Protein AF-A0AAN8JKP9-F1 (afdb_monomer)

Solvent-accessible surface area (backbone atoms only — not comparable to full-atom values): 7549 Å² total; per-residue (Å²): 137,87,82,84,73,89,82,70,93,78,83,91,76,92,75,57,74,91,80,38,54,68,63,52,49,51,72,75,50,69,52,85,89,66,69,71,78,78,83,64,90,72,72,79,84,68,82,85,66,57,70,67,60,49,50,51,48,28,51,52,37,60,71,32,73,66,53,42,53,48,52,49,32,69,74,77,50,73,74,98,44,72,84,80,46,58,81,80,58,48,78,47,58,90,45,50,95,35,51,44,77,56,92,68,30,83,41,78,53,75,98,119

Foldseek 3Di:
DDDDDPPDDDDDDDDDPVRCVVVVCCVVDPDPVPPPPDPDVPPCPDDPDDPVVVVVQLVVLCPDPQSVVLVCCLVVHPDPDLVPDDPSNSVCVVQNVQWDADPNHIDRHDPD

Radius of gyration: 22.12 Å; Cα contacts (8 Å, |Δi|>4): 53; chains: 1; bounding box: 39×29×59 Å

Nearest PDB structures (foldseek):
  6ynz-assembly1_S  TM=2.242E-01  e=6.378E+00  Tetrahymena thermophila

Sequence (112 aa):
MILKLQGYNFRIDYCPRKDMLLADALSRLPNLLNNDPIELDVRVNFIQFETDSVKRLQDTTRNDPILNALHDYIHQGWPDTLKQLPSRQRNYWSICDELVVHNGIIMKGNKF

Secondary structure (DSSP, 8-state):
--PPP-S---------GGG-HHHHHHHHS--SS--PPP------------HHHHHHHHHHHHH-HHHHHHHHHHHH---SSGGGS-TTTGGGGGGGGGEEEETTEEEE----

pLDDT: mean 79.55, std 14.62, range [38.66, 94.0]

Organism: Patella caerulea (NCBI:txid87958)

Structure (mmCIF, N/CA/C/O backbone):
data_AF-A0AAN8JKP9-F1
#
_entry.id   AF-A0AAN8JKP9-F1
#
loop_
_atom_site.group_PDB
_atom_site.id
_atom_site.type_symbol
_atom_site.label_atom_id
_atom_site.label_alt_id
_atom_site.label_comp_id
_atom_site.label_asym_id
_atom_site.label_entity_id
_atom_site.label_seq_id
_atom_site.pdbx_PDB_ins_code
_atom_site.Cartn_x
_atom_site.Cartn_y
_atom_site.Cartn_z
_atom_site.occupancy
_atom_site.B_iso_or_equiv
_atom_site.auth_seq_id
_atom_site.auth_comp_id
_atom_site.auth_asym_id
_atom_site.auth_atom_id
_atom_site.pdbx_PDB_model_num
ATOM 1 N N . MET A 1 1 ? 6.275 -7.106 -12.415 1.00 39.59 1 MET A N 1
ATOM 2 C CA . MET A 1 1 ? 6.166 -5.730 -12.945 1.00 39.59 1 MET A CA 1
ATOM 3 C C . MET A 1 1 ? 4.725 -5.527 -13.390 1.00 39.59 1 MET A C 1
ATOM 5 O O . MET A 1 1 ? 4.293 -6.252 -14.273 1.00 39.59 1 MET A O 1
ATOM 9 N N . ILE A 1 2 ? 3.960 -4.653 -12.729 1.00 39.06 2 ILE A N 1
ATOM 10 C CA . ILE A 1 2 ? 2.550 -4.382 -13.067 1.00 39.06 2 ILE A CA 1
ATOM 11 C C . ILE A 1 2 ? 2.526 -3.084 -13.878 1.00 39.06 2 ILE A C 1
ATOM 13 O O . ILE A 1 2 ? 2.787 -2.015 -13.334 1.00 39.06 2 ILE A O 1
ATOM 17 N N . LEU A 1 3 ? 2.279 -3.189 -15.184 1.00 51.94 3 LEU A N 1
ATOM 18 C CA . LEU A 1 3 ? 2.074 -2.036 -16.062 1.00 51.94 3 LEU A CA 1
ATOM 19 C C . LEU A 1 3 ? 0.673 -1.481 -15.796 1.00 51.94 3 LEU A C 1
ATOM 21 O O . LEU A 1 3 ? -0.319 -2.182 -15.993 1.00 51.94 3 LEU A O 1
ATOM 25 N N . LYS A 1 4 ? 0.588 -0.236 -15.316 1.00 54.56 4 LYS A N 1
ATOM 26 C CA . LYS A 1 4 ? -0.694 0.462 -15.196 1.00 54.56 4 LYS A CA 1
ATOM 27 C C . LYS A 1 4 ? -1.140 0.911 -16.580 1.00 54.56 4 LYS A C 1
ATOM 29 O O . LYS A 1 4 ? -0.427 1.624 -17.278 1.00 54.56 4 LYS A O 1
ATOM 34 N N . LEU A 1 5 ? -2.326 0.471 -16.956 1.00 62.09 5 LEU A N 1
ATOM 35 C CA . LEU A 1 5 ? -2.958 0.765 -18.229 1.00 62.09 5 LEU A CA 1
ATOM 36 C C . LEU A 1 5 ? -3.773 2.051 -18.042 1.00 62.09 5 LEU A C 1
ATOM 38 O O . LEU A 1 5 ? -4.525 2.150 -17.075 1.00 62.09 5 LEU A O 1
ATOM 42 N N . GLN A 1 6 ? -3.585 3.058 -18.900 1.00 58.88 6 GLN A N 1
ATOM 43 C CA . GLN A 1 6 ? -4.099 4.427 -18.701 1.00 58.88 6 GLN A CA 1
ATOM 44 C C . GLN A 1 6 ? -5.628 4.584 -18.907 1.00 58.88 6 GLN A C 1
ATOM 46 O O . GLN A 1 6 ? -6.075 5.491 -19.594 1.00 58.88 6 GLN A O 1
ATOM 51 N N . GLY A 1 7 ? -6.461 3.702 -18.347 1.00 63.34 7 GLY A N 1
ATOM 52 C CA . GLY A 1 7 ? -7.930 3.804 -18.417 1.00 63.34 7 GLY A CA 1
ATOM 53 C C . GLY A 1 7 ? -8.536 3.608 -19.814 1.00 63.34 7 GLY A C 1
ATOM 54 O O . GLY A 1 7 ? -9.753 3.652 -19.971 1.00 63.34 7 GLY A O 1
ATOM 55 N N . TYR A 1 8 ? -7.708 3.365 -20.830 1.00 69.62 8 TYR A N 1
ATOM 56 C CA . TYR A 1 8 ? -8.164 3.037 -22.172 1.00 69.62 8 TYR A CA 1
ATOM 57 C C . TYR A 1 8 ? -8.718 1.611 -22.218 1.00 69.62 8 TYR A C 1
ATOM 59 O O . TYR A 1 8 ? -8.170 0.696 -21.604 1.00 69.62 8 TYR A O 1
ATOM 67 N N . ASN A 1 9 ? -9.782 1.412 -22.993 1.00 79.50 9 ASN A N 1
ATOM 68 C CA . ASN A 1 9 ? -10.251 0.080 -23.353 1.00 79.50 9 ASN A CA 1
ATOM 69 C C . ASN A 1 9 ? -9.457 -0.404 -24.574 1.00 79.50 9 ASN A C 1
ATOM 71 O O . ASN A 1 9 ? -9.695 0.061 -25.687 1.00 79.50 9 ASN A O 1
ATOM 75 N N . PHE A 1 10 ? -8.492 -1.297 -24.369 1.00 80.62 10 PHE A N 1
ATOM 76 C CA . PHE A 1 10 ? -7.668 -1.853 -25.442 1.00 80.62 10 PHE A CA 1
ATOM 77 C C . PHE A 1 10 ? -7.630 -3.375 -25.363 1.00 80.62 10 PHE A C 1
ATOM 79 O O . PHE A 1 10 ? -7.844 -3.997 -24.321 1.00 80.62 10 PHE A O 1
ATOM 86 N N . ARG A 1 11 ? -7.300 -3.968 -26.506 1.00 85.31 11 ARG A N 1
ATOM 87 C CA . ARG A 1 11 ? -7.005 -5.384 -26.657 1.00 85.31 11 ARG A CA 1
ATOM 88 C C . ARG A 1 11 ? -5.502 -5.543 -26.850 1.00 85.31 11 ARG A C 1
ATOM 90 O O . ARG A 1 11 ? -4.897 -4.797 -27.614 1.00 85.31 11 ARG A O 1
ATOM 97 N N . ILE A 1 12 ? -4.906 -6.490 -26.132 1.00 83.56 12 ILE A N 1
ATOM 98 C CA . ILE A 1 12 ? -3.485 -6.814 -26.269 1.00 83.56 12 ILE A CA 1
ATOM 99 C C . ILE A 1 12 ? -3.360 -7.944 -27.284 1.00 83.56 12 ILE A C 1
ATOM 101 O O . ILE A 1 12 ? -3.861 -9.040 -27.042 1.00 83.56 12 ILE A O 1
ATOM 105 N N . ASP A 1 13 ? -2.652 -7.686 -28.378 1.00 89.88 13 ASP A N 1
ATOM 106 C CA . ASP A 1 13 ? -2.312 -8.690 -29.381 1.00 89.88 13 ASP A CA 1
ATOM 107 C C . ASP A 1 13 ? -0.783 -8.733 -29.569 1.00 89.88 13 ASP A C 1
ATOM 109 O O . ASP A 1 13 ? -0.092 -7.714 -29.491 1.00 89.88 13 ASP A O 1
ATOM 113 N N . TYR A 1 14 ? -0.232 -9.931 -29.780 1.00 91.00 14 TYR A N 1
ATOM 114 C CA . TYR A 1 14 ? 1.202 -10.117 -30.015 1.00 91.00 14 TYR A CA 1
ATOM 115 C C . TYR A 1 14 ? 1.587 -9.671 -31.432 1.00 91.00 14 TYR A C 1
ATOM 117 O O . TYR A 1 14 ? 0.993 -10.130 -32.407 1.00 91.00 14 TYR A O 1
ATOM 125 N N . CYS A 1 15 ? 2.629 -8.842 -31.546 1.00 89.12 15 CYS A N 1
ATOM 126 C CA . CYS A 1 15 ? 3.209 -8.426 -32.822 1.00 89.12 15 CYS A CA 1
ATOM 127 C C . CYS A 1 15 ? 4.632 -9.004 -32.980 1.00 89.12 15 CYS A C 1
ATOM 129 O O . CYS A 1 15 ? 5.523 -8.658 -32.195 1.00 89.12 15 CYS A O 1
ATOM 131 N N . PRO A 1 16 ? 4.882 -9.895 -33.959 1.00 92.00 16 PRO A N 1
ATOM 132 C CA . PRO A 1 16 ? 6.218 -10.409 -34.242 1.00 92.00 16 PRO A CA 1
ATOM 133 C C . PRO A 1 16 ? 7.179 -9.302 -34.694 1.00 92.00 16 PRO A C 1
ATOM 135 O O . PRO A 1 16 ? 6.792 -8.366 -35.387 1.00 92.00 16 PRO A O 1
ATOM 138 N N . ARG A 1 17 ? 8.480 -9.458 -34.406 1.00 83.75 17 ARG A N 1
ATOM 139 C CA . ARG A 1 17 ? 9.517 -8.453 -34.728 1.00 83.75 17 ARG A CA 1
ATOM 140 C C . ARG A 1 17 ? 9.487 -7.975 -36.184 1.00 83.75 17 ARG A C 1
ATOM 142 O O . ARG A 1 17 ? 9.667 -6.788 -36.428 1.00 83.75 17 ARG A O 1
ATOM 149 N N . LYS A 1 18 ? 9.270 -8.892 -37.133 1.00 90.88 18 LYS A N 1
ATOM 150 C CA . LYS A 1 18 ? 9.227 -8.593 -38.575 1.00 90.88 18 LYS A CA 1
ATOM 151 C C . LYS A 1 18 ? 8.156 -7.558 -38.949 1.00 90.88 18 LYS A C 1
ATOM 153 O O . LYS A 1 18 ? 8.344 -6.839 -39.921 1.00 90.88 18 LYS A O 1
ATOM 158 N N . ASP A 1 19 ? 7.100 -7.452 -38.145 1.00 91.19 19 ASP A N 1
ATOM 159 C CA . ASP A 1 19 ? 5.958 -6.566 -38.372 1.00 91.19 19 ASP A CA 1
ATOM 160 C C . ASP A 1 19 ? 6.023 -5.311 -37.464 1.00 91.19 19 ASP A C 1
ATOM 162 O O . ASP A 1 19 ? 5.250 -4.371 -37.628 1.00 91.19 19 ASP A O 1
ATOM 166 N N . MET A 1 20 ? 6.992 -5.245 -36.536 1.00 90.88 20 MET A N 1
ATOM 167 C CA . MET A 1 20 ? 7.177 -4.167 -35.548 1.00 90.88 20 MET A CA 1
ATOM 168 C C . MET A 1 20 ? 8.265 -3.150 -35.956 1.00 90.88 20 MET A C 1
ATOM 170 O O . MET A 1 20 ? 8.890 -2.516 -35.109 1.00 90.88 20 MET A O 1
ATOM 174 N N . LEU A 1 21 ? 8.523 -2.987 -37.256 1.00 89.31 21 LEU A N 1
ATOM 175 C CA . LEU A 1 21 ? 9.641 -2.174 -37.761 1.00 89.31 21 LEU A CA 1
ATOM 176 C C . LEU A 1 21 ? 9.525 -0.691 -37.386 1.00 89.31 21 LEU A C 1
ATOM 178 O O . LEU A 1 21 ? 10.511 -0.079 -36.988 1.00 89.31 21 LEU A O 1
ATOM 182 N N . LEU A 1 22 ? 8.321 -0.119 -37.486 1.00 87.06 22 LEU A N 1
ATOM 183 C CA . LEU A 1 22 ? 8.106 1.306 -37.229 1.00 87.06 22 LEU A CA 1
ATOM 184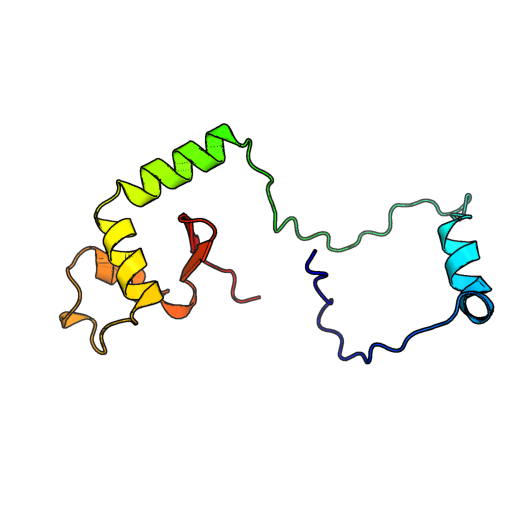 C C . LEU A 1 22 ? 8.322 1.658 -35.75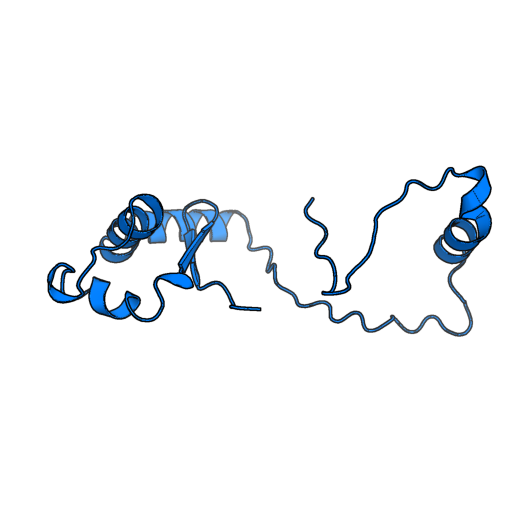2 1.00 87.06 22 LEU A C 1
ATOM 186 O O . LEU A 1 22 ? 9.043 2.602 -35.442 1.00 87.06 22 LEU A O 1
ATOM 190 N N . ALA A 1 23 ? 7.725 0.883 -34.843 1.00 84.94 23 ALA A N 1
ATOM 191 C CA . ALA A 1 23 ? 7.875 1.104 -33.409 1.00 84.94 23 ALA A CA 1
ATOM 192 C C . ALA A 1 23 ? 9.319 0.847 -32.947 1.00 84.94 23 ALA A C 1
ATOM 194 O O . ALA A 1 23 ? 9.849 1.632 -32.164 1.00 84.94 23 ALA A O 1
ATOM 195 N N . ASP A 1 24 ? 9.979 -0.199 -33.465 1.00 87.44 24 ASP A N 1
ATOM 196 C CA . ASP A 1 24 ? 11.387 -0.479 -33.161 1.00 87.44 24 ASP A CA 1
ATOM 197 C C . ASP A 1 24 ? 12.292 0.673 -33.630 1.00 87.44 24 ASP A C 1
ATOM 199 O O . ASP A 1 24 ? 13.074 1.191 -32.831 1.00 87.44 24 ASP A O 1
ATOM 203 N N . ALA A 1 25 ? 12.117 1.156 -34.867 1.00 87.38 25 ALA A N 1
ATOM 204 C CA . ALA A 1 25 ? 12.891 2.270 -35.412 1.00 87.38 25 ALA A CA 1
ATOM 205 C C . ALA A 1 25 ? 12.697 3.561 -34.606 1.00 87.38 25 ALA A C 1
ATOM 207 O O . ALA A 1 25 ? 13.683 4.164 -34.191 1.00 87.38 25 ALA A O 1
ATOM 208 N N . LEU A 1 26 ? 11.450 3.952 -34.321 1.00 82.69 26 LEU A N 1
ATOM 209 C CA . LEU A 1 26 ? 11.153 5.158 -33.539 1.00 82.69 26 LEU A CA 1
ATOM 210 C C . LEU A 1 26 ? 11.652 5.055 -32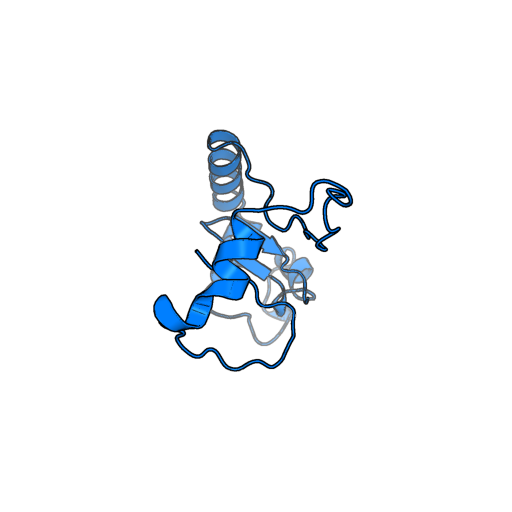.090 1.00 82.69 26 LEU A C 1
ATOM 212 O O . LEU A 1 26 ? 12.082 6.055 -31.524 1.00 82.69 26 LEU A O 1
ATOM 216 N N . SER A 1 27 ? 11.649 3.857 -31.495 1.00 82.44 27 SER A N 1
ATOM 217 C CA . SER A 1 27 ? 12.184 3.654 -30.141 1.00 82.44 27 SER A CA 1
ATOM 218 C C . SER A 1 27 ? 13.710 3.781 -30.064 1.00 82.44 27 SER A C 1
ATOM 220 O O . SER A 1 27 ? 14.243 4.167 -29.026 1.00 82.44 27 SER A O 1
ATOM 222 N N . ARG A 1 28 ? 14.424 3.450 -31.151 1.00 82.88 28 ARG A N 1
ATOM 223 C CA . ARG A 1 28 ? 15.895 3.505 -31.236 1.00 82.88 28 ARG A CA 1
ATOM 224 C C . ARG A 1 28 ? 16.416 4.825 -31.796 1.00 82.88 28 ARG A C 1
ATOM 226 O O . ARG A 1 28 ? 17.579 5.151 -31.574 1.00 82.88 28 ARG A O 1
ATOM 233 N N . LEU A 1 29 ? 15.581 5.552 -32.536 1.00 83.12 29 LEU A N 1
ATOM 234 C CA . LEU A 1 29 ? 15.909 6.812 -33.198 1.00 83.12 29 LEU A CA 1
ATOM 235 C C . LEU A 1 29 ? 14.976 7.914 -32.680 1.00 83.12 29 LEU A C 1
ATOM 237 O O . LEU A 1 29 ? 14.000 8.259 -33.351 1.00 83.12 29 LEU A O 1
ATOM 241 N N . PRO A 1 30 ? 15.255 8.466 -31.486 1.00 73.25 30 PRO A N 1
ATOM 242 C CA . PRO A 1 30 ? 14.506 9.608 -30.983 1.00 73.25 30 PRO A CA 1
ATOM 243 C C . PRO A 1 30 ? 14.657 10.801 -31.936 1.00 73.25 30 PRO A C 1
ATOM 245 O O . PRO A 1 30 ? 15.712 11.012 -32.541 1.00 73.25 30 PRO A O 1
ATOM 248 N N . ASN A 1 31 ? 13.588 11.584 -32.086 1.00 78.00 31 ASN A N 1
ATOM 249 C CA . ASN A 1 31 ? 13.596 12.755 -32.954 1.00 78.00 31 ASN A CA 1
ATOM 250 C C . ASN A 1 31 ? 14.546 13.820 -32.385 1.00 78.00 31 ASN A C 1
ATOM 252 O O . ASN A 1 31 ? 14.257 14.438 -31.367 1.00 78.00 31 ASN A O 1
ATOM 256 N N . LEU A 1 32 ? 15.669 14.057 -33.066 1.00 74.88 32 LEU A N 1
ATOM 257 C CA . LEU A 1 32 ? 16.701 14.998 -32.619 1.00 74.88 32 LEU A CA 1
ATOM 258 C C . LEU A 1 32 ? 16.235 16.463 -32.611 1.00 74.88 32 LEU A C 1
ATOM 260 O O . LEU A 1 32 ? 16.820 17.273 -31.899 1.00 74.88 32 LEU A O 1
ATOM 264 N N . LEU A 1 33 ? 15.211 16.809 -33.400 1.00 79.31 33 LEU A N 1
ATOM 265 C CA . LEU A 1 33 ? 14.671 18.172 -33.473 1.00 79.31 33 LEU A CA 1
ATOM 266 C C . LEU A 1 33 ? 13.610 18.438 -32.400 1.00 79.31 33 LEU A C 1
ATOM 268 O O . LEU A 1 33 ? 13.506 19.560 -31.923 1.00 79.31 33 LEU A O 1
ATOM 272 N N . ASN A 1 34 ? 12.865 17.401 -32.012 1.00 71.69 34 ASN A N 1
ATOM 273 C CA . ASN A 1 34 ? 11.827 17.454 -30.985 1.00 71.69 34 ASN A CA 1
ATOM 274 C C . ASN A 1 34 ? 12.113 16.363 -29.951 1.00 71.69 34 ASN A C 1
ATOM 276 O O . ASN A 1 34 ? 11.479 15.306 -29.958 1.00 71.69 34 ASN A O 1
ATOM 280 N N . ASN A 1 35 ? 13.102 16.624 -29.097 1.00 70.62 35 ASN A N 1
ATOM 281 C CA . ASN A 1 35 ? 13.467 15.764 -27.971 1.00 70.62 35 ASN A CA 1
ATOM 282 C C . ASN A 1 35 ? 12.897 16.289 -26.644 1.00 70.62 35 ASN A C 1
ATOM 284 O O . ASN A 1 35 ? 13.4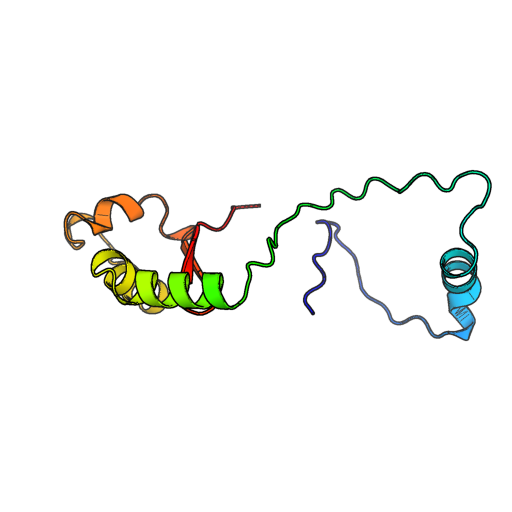15 15.975 -25.571 1.00 70.62 35 ASN A O 1
ATOM 288 N N . ASP A 1 36 ? 11.862 17.128 -26.710 1.00 75.75 36 ASP A N 1
ATOM 289 C CA . ASP A 1 36 ? 11.164 17.534 -25.503 1.00 75.75 36 ASP A CA 1
ATOM 290 C C . ASP A 1 36 ? 10.598 16.276 -24.838 1.00 75.75 36 ASP A C 1
ATOM 292 O O . ASP A 1 36 ? 9.978 15.442 -25.513 1.00 75.75 36 ASP A O 1
ATOM 296 N N . PRO A 1 37 ? 10.839 16.087 -23.532 1.00 66.44 37 PRO A N 1
ATOM 297 C CA . PRO A 1 37 ? 10.271 14.962 -22.821 1.00 66.44 37 PRO A CA 1
ATOM 298 C C . PRO A 1 37 ? 8.753 15.025 -22.970 1.00 66.44 37 PRO A C 1
ATOM 300 O O . PRO A 1 37 ? 8.124 16.023 -22.620 1.00 66.44 37 PRO A O 1
ATOM 303 N N . ILE A 1 38 ? 8.162 13.954 -23.506 1.00 67.19 38 ILE A N 1
ATOM 304 C CA . ILE A 1 38 ? 6.711 13.797 -23.493 1.00 67.19 38 ILE A CA 1
ATOM 305 C C . ILE A 1 38 ? 6.316 13.823 -22.021 1.00 67.19 38 ILE A C 1
ATOM 307 O O . ILE A 1 38 ? 6.757 12.965 -21.250 1.00 67.19 38 ILE A O 1
ATOM 311 N N . GLU A 1 39 ? 5.512 14.811 -21.637 1.00 55.12 39 GLU A N 1
ATOM 312 C CA . GLU A 1 39 ? 4.917 14.893 -20.310 1.00 55.12 39 GLU A CA 1
ATOM 313 C C . GLU A 1 39 ? 3.901 13.749 -20.192 1.00 55.12 39 GLU A C 1
ATOM 315 O O . GLU A 1 39 ? 2.697 13.899 -20.389 1.00 55.12 39 GLU A O 1
ATOM 320 N N . LEU A 1 40 ? 4.403 12.535 -19.955 1.00 57.19 40 LEU A N 1
ATOM 321 C CA . LEU A 1 40 ? 3.576 11.481 -19.405 1.00 57.19 40 LEU A CA 1
ATOM 322 C C . LEU A 1 40 ? 3.095 12.013 -18.056 1.00 57.19 40 LEU A C 1
ATOM 324 O O . LEU A 1 40 ? 3.909 12.510 -17.278 1.00 57.19 40 LEU A O 1
ATOM 328 N N . ASP A 1 41 ? 1.798 11.875 -17.768 1.00 49.34 41 ASP A N 1
ATOM 329 C CA . ASP A 1 41 ? 1.257 11.994 -16.410 1.00 49.34 41 ASP A CA 1
ATOM 330 C C . ASP A 1 41 ? 1.881 10.869 -15.565 1.00 49.34 41 ASP A C 1
ATOM 332 O O . ASP A 1 41 ? 1.285 9.817 -15.310 1.00 49.34 41 ASP A O 1
ATOM 336 N N . VAL A 1 42 ? 3.161 11.035 -15.221 1.00 49.16 42 VAL A N 1
ATOM 337 C CA . VAL A 1 42 ? 3.915 10.187 -14.313 1.00 49.16 42 VAL A CA 1
ATOM 338 C C . VAL A 1 42 ? 3.398 10.554 -12.941 1.00 49.16 42 VAL A C 1
ATOM 340 O O . VAL A 1 42 ? 4.009 11.300 -12.178 1.00 49.16 42 VAL A O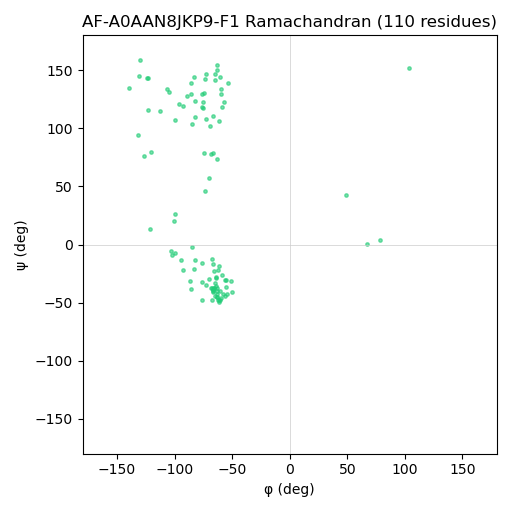 1
ATOM 343 N N . ARG A 1 43 ? 2.228 10.015 -12.614 1.00 48.16 43 ARG A N 1
ATOM 344 C CA . ARG A 1 43 ? 1.781 9.981 -11.234 1.00 48.16 43 ARG A CA 1
ATOM 345 C C . ARG A 1 43 ? 2.802 9.147 -10.480 1.00 48.16 43 ARG A C 1
ATOM 347 O O . ARG A 1 43 ? 2.869 7.925 -10.643 1.00 48.16 43 ARG A O 1
ATOM 354 N N . VAL A 1 44 ? 3.637 9.820 -9.692 1.00 47.47 44 VAL A N 1
ATOM 355 C CA . VAL A 1 44 ? 4.577 9.197 -8.760 1.00 47.47 44 VAL A CA 1
ATOM 356 C C . VAL A 1 44 ? 3.746 8.511 -7.675 1.00 47.47 44 VAL A C 1
ATOM 358 O O . VAL A 1 44 ? 3.547 9.025 -6.583 1.00 47.47 44 VAL A O 1
ATOM 361 N N . ASN A 1 45 ? 3.206 7.336 -7.991 1.00 49.47 45 ASN A N 1
ATOM 362 C CA . ASN A 1 45 ? 2.481 6.501 -7.035 1.00 49.47 45 ASN A CA 1
ATOM 363 C C . ASN A 1 45 ? 3.430 5.616 -6.216 1.00 49.47 45 ASN A C 1
ATOM 365 O O . ASN A 1 45 ? 2.972 4.870 -5.357 1.00 49.47 45 ASN A O 1
ATOM 369 N N . PHE A 1 46 ? 4.733 5.671 -6.494 1.00 49.41 46 PHE A N 1
ATOM 370 C CA . PHE A 1 46 ? 5.755 4.922 -5.779 1.00 49.41 46 PHE A CA 1
ATOM 371 C C . PHE A 1 46 ? 6.896 5.856 -5.398 1.00 49.41 46 PHE A C 1
ATOM 373 O O . PHE A 1 46 ? 7.825 6.083 -6.168 1.00 49.41 46 PHE A O 1
ATOM 380 N N . ILE A 1 47 ? 6.826 6.378 -4.177 1.00 52.69 47 ILE A N 1
ATOM 381 C CA . ILE A 1 47 ? 8.020 6.844 -3.481 1.00 52.69 47 ILE A CA 1
ATOM 382 C C . ILE A 1 47 ? 8.756 5.567 -3.070 1.00 52.69 47 ILE A C 1
ATOM 384 O O . ILE A 1 47 ? 8.277 4.814 -2.221 1.00 52.69 47 ILE A O 1
ATOM 388 N N . GLN A 1 48 ? 9.879 5.266 -3.722 1.00 55.50 48 GLN A N 1
ATOM 389 C CA . GLN A 1 48 ? 10.795 4.253 -3.208 1.00 55.50 48 GLN A CA 1
ATOM 390 C C . GLN A 1 48 ? 11.428 4.819 -1.940 1.00 55.50 48 GLN A C 1
ATOM 392 O O . GLN A 1 48 ? 12.304 5.678 -1.991 1.00 55.50 48 GLN A O 1
ATOM 397 N N . PHE A 1 49 ? 10.936 4.366 -0.794 1.00 65.31 49 PHE A N 1
ATOM 398 C CA . PHE A 1 49 ? 11.567 4.644 0.485 1.00 65.31 49 PHE A CA 1
ATOM 399 C C . PHE A 1 49 ? 12.856 3.829 0.608 1.00 65.31 49 PHE A C 1
ATOM 401 O O . PHE A 1 49 ? 12.943 2.696 0.128 1.00 65.31 49 PHE A O 1
ATOM 408 N N . GLU A 1 50 ? 13.844 4.398 1.294 1.00 76.88 50 GLU A N 1
ATOM 409 C CA . GLU A 1 50 ? 15.031 3.665 1.725 1.00 76.88 50 GLU A CA 1
ATOM 410 C C . GLU A 1 50 ? 14.619 2.412 2.514 1.00 76.88 50 GLU A C 1
ATOM 412 O O . GLU A 1 50 ? 13.693 2.454 3.331 1.00 76.88 50 GLU A O 1
ATOM 417 N N . THR A 1 51 ? 15.302 1.289 2.286 1.00 80.00 51 THR A N 1
ATOM 418 C CA . THR A 1 51 ? 14.934 -0.017 2.858 1.00 80.00 51 THR A CA 1
ATOM 419 C C . THR A 1 51 ? 14.816 0.001 4.379 1.00 80.00 51 THR A C 1
ATOM 421 O O . THR A 1 51 ? 13.927 -0.645 4.932 1.00 80.00 51 THR A O 1
ATOM 424 N N . ASP A 1 52 ? 15.667 0.765 5.062 1.00 85.56 52 ASP A N 1
ATOM 425 C CA . ASP A 1 52 ? 15.640 0.876 6.522 1.00 85.56 52 ASP A CA 1
ATOM 426 C C . ASP A 1 52 ? 14.442 1.688 7.017 1.00 85.56 52 ASP A C 1
ATOM 428 O O . ASP A 1 52 ? 13.839 1.356 8.039 1.00 85.56 52 ASP A O 1
ATOM 432 N N . SER A 1 53 ? 14.036 2.706 6.257 1.00 84.19 53 SER A N 1
ATOM 433 C CA . SER A 1 53 ? 12.823 3.476 6.535 1.00 84.19 53 SER A CA 1
ATOM 434 C C . SER A 1 53 ? 11.567 2.618 6.362 1.00 84.19 53 SER A C 1
ATOM 436 O O . SER A 1 53 ? 10.666 2.684 7.197 1.00 84.19 53 SER A O 1
ATOM 438 N N . VAL A 1 54 ? 11.531 1.753 5.339 1.00 85.75 54 VAL A N 1
ATOM 439 C CA . VAL A 1 54 ? 10.428 0.795 5.139 1.00 85.75 54 VAL A CA 1
ATOM 440 C C . VAL A 1 54 ? 10.331 -0.182 6.305 1.00 85.75 54 VAL A C 1
ATOM 442 O O . VAL A 1 54 ? 9.244 -0.366 6.846 1.00 85.75 54 VAL A O 1
ATOM 445 N N . LYS A 1 55 ? 11.453 -0.777 6.726 1.00 88.94 55 LYS A N 1
ATOM 446 C CA . LYS A 1 55 ? 11.474 -1.709 7.865 1.00 88.94 55 LYS A CA 1
ATOM 447 C C . LYS A 1 55 ? 10.995 -1.045 9.150 1.00 88.94 55 LYS A C 1
ATOM 449 O O . LYS A 1 55 ? 10.131 -1.586 9.828 1.00 88.94 55 LYS A O 1
ATOM 454 N N . ARG A 1 56 ? 11.480 0.166 9.444 1.00 91.12 56 ARG A N 1
ATOM 455 C CA . ARG A 1 56 ? 11.010 0.938 10.605 1.00 91.12 56 ARG A CA 1
ATOM 456 C C . ARG A 1 56 ? 9.507 1.177 10.551 1.00 91.12 56 ARG A C 1
ATOM 458 O O . ARG A 1 56 ? 8.850 1.031 11.572 1.00 91.12 56 ARG A O 1
ATOM 465 N N . LEU A 1 57 ? 8.967 1.519 9.381 1.00 90.19 57 LEU A N 1
ATOM 466 C CA . LEU A 1 57 ? 7.533 1.741 9.209 1.00 90.19 57 LEU A CA 1
ATOM 467 C C . LEU A 1 57 ? 6.721 0.450 9.391 1.00 90.19 57 LEU A C 1
ATOM 469 O O . LEU A 1 57 ? 5.652 0.481 9.997 1.00 90.19 57 LEU A O 1
ATOM 473 N N . GLN A 1 58 ? 7.224 -0.685 8.903 1.00 91.38 58 GLN A N 1
ATOM 474 C CA . GLN A 1 58 ? 6.623 -2.000 9.149 1.00 91.38 58 GLN A CA 1
ATOM 475 C C . GLN A 1 58 ? 6.596 -2.319 10.646 1.00 91.38 58 GLN A C 1
ATOM 477 O O . GLN A 1 58 ? 5.553 -2.700 11.175 1.00 91.38 58 GLN A O 1
ATOM 482 N N . ASP A 1 59 ? 7.716 -2.113 11.339 1.00 93.19 59 ASP A N 1
ATOM 483 C CA . ASP A 1 59 ? 7.836 -2.387 12.768 1.00 93.19 59 ASP A CA 1
ATOM 484 C C . ASP A 1 59 ? 6.929 -1.473 13.599 1.00 93.19 59 ASP A C 1
ATOM 486 O O . ASP A 1 59 ? 6.232 -1.947 14.495 1.00 93.19 59 ASP A O 1
ATOM 490 N N . THR A 1 60 ? 6.883 -0.171 13.304 1.00 92.94 60 THR A N 1
ATOM 491 C CA . THR A 1 60 ? 5.991 0.756 14.016 1.00 92.94 60 THR A CA 1
ATOM 492 C C . THR A 1 60 ? 4.525 0.458 13.733 1.00 92.94 60 THR A C 1
ATOM 494 O O . THR A 1 60 ? 3.723 0.496 14.662 1.00 92.94 60 THR A O 1
ATOM 497 N N . THR A 1 61 ? 4.175 0.088 12.497 1.00 92.62 61 THR A N 1
ATOM 498 C CA . THR A 1 61 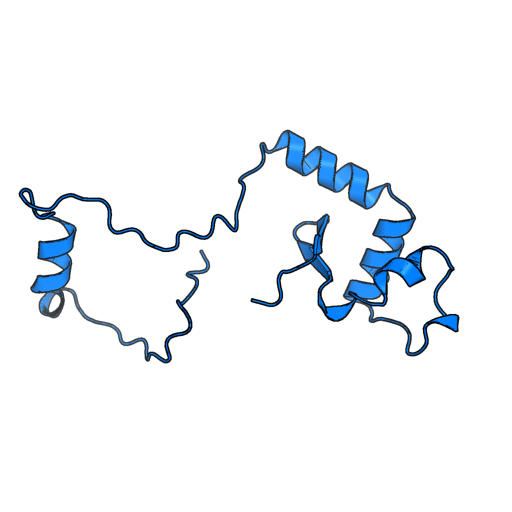? 2.806 -0.317 12.143 1.00 92.62 61 THR A CA 1
ATOM 499 C C . THR A 1 61 ? 2.391 -1.579 12.894 1.00 92.62 61 THR A C 1
ATOM 501 O O . THR A 1 61 ? 1.300 -1.630 13.453 1.00 92.62 61 THR A O 1
ATOM 504 N N . ARG A 1 62 ? 3.269 -2.585 12.956 1.00 91.31 62 ARG A N 1
ATOM 505 C CA . ARG A 1 62 ? 3.011 -3.848 13.658 1.00 91.31 62 ARG A CA 1
ATOM 506 C C . ARG A 1 62 ? 2.882 -3.665 15.171 1.00 91.31 62 ARG A C 1
ATOM 508 O O . ARG A 1 62 ? 2.086 -4.351 15.805 1.00 91.31 62 ARG A O 1
ATOM 515 N N . ASN A 1 63 ? 3.687 -2.777 15.748 1.00 92.94 63 ASN A N 1
ATOM 516 C CA . ASN A 1 63 ? 3.704 -2.537 17.190 1.00 92.94 63 ASN A CA 1
ATOM 517 C C . ASN A 1 63 ? 2.600 -1.575 17.656 1.00 92.94 63 ASN A C 1
ATOM 519 O O . ASN A 1 63 ? 2.352 -1.485 18.859 1.00 92.94 63 ASN A O 1
ATOM 523 N N . ASP A 1 64 ? 1.930 -0.865 16.743 1.00 94.00 64 ASP A N 1
ATOM 524 C CA . ASP A 1 64 ? 0.788 -0.019 17.077 1.00 94.00 64 ASP A CA 1
ATOM 525 C C . ASP A 1 64 ? -0.467 -0.885 17.327 1.00 94.00 64 ASP A C 1
ATOM 527 O O . ASP A 1 64 ? -0.946 -1.568 16.417 1.00 94.00 64 ASP A O 1
ATOM 531 N N . PRO A 1 65 ? -1.060 -0.854 18.538 1.00 90.62 65 PRO A N 1
ATOM 532 C CA . PRO A 1 65 ? -2.212 -1.695 18.869 1.00 90.62 65 PRO A CA 1
ATOM 533 C C . PRO A 1 65 ? -3.469 -1.394 18.040 1.00 90.62 65 PRO A C 1
ATOM 535 O O . PRO A 1 65 ? -4.313 -2.269 17.851 1.00 90.62 65 PRO A O 1
ATOM 538 N N . ILE A 1 66 ? -3.635 -0.150 17.582 1.00 91.50 66 ILE A N 1
ATOM 539 C CA . ILE A 1 66 ? -4.787 0.281 16.785 1.00 91.50 66 ILE A CA 1
ATOM 540 C C . ILE A 1 66 ? -4.625 -0.235 15.358 1.00 91.50 66 ILE A C 1
ATOM 542 O O . ILE A 1 66 ? -5.566 -0.813 14.814 1.00 91.50 66 ILE A O 1
ATOM 546 N N . LEU A 1 67 ? -3.439 -0.049 14.771 1.00 91.62 67 LEU A N 1
ATOM 547 C CA . LEU A 1 67 ? -3.146 -0.506 13.412 1.00 91.62 67 LEU A CA 1
ATOM 548 C C . LEU A 1 67 ? -3.109 -2.033 13.331 1.00 91.62 67 LEU A C 1
ATOM 550 O O . LEU A 1 67 ? -3.650 -2.597 12.387 1.00 91.62 67 LEU A O 1
ATOM 554 N N . ASN A 1 68 ? -2.585 -2.718 14.346 1.00 91.38 68 ASN A N 1
ATOM 555 C CA . ASN A 1 68 ? -2.608 -4.177 14.384 1.00 91.38 68 ASN A CA 1
ATOM 556 C C . ASN A 1 68 ? -4.047 -4.731 14.434 1.00 91.38 68 ASN A C 1
ATOM 558 O O . ASN A 1 68 ? -4.372 -5.667 13.715 1.00 91.38 68 ASN A O 1
ATOM 562 N N . ALA A 1 69 ? -4.951 -4.103 15.195 1.00 90.19 69 ALA A N 1
ATOM 563 C CA . ALA A 1 69 ? -6.370 -4.474 15.169 1.00 90.19 69 ALA A CA 1
ATOM 564 C C . ALA A 1 69 ? -7.033 -4.171 13.810 1.00 90.19 69 ALA A C 1
ATOM 566 O O . ALA A 1 69 ? -7.864 -4.940 13.336 1.00 90.19 69 ALA A O 1
ATOM 567 N N . LEU A 1 70 ? -6.671 -3.056 13.163 1.00 91.56 70 LEU A N 1
ATOM 568 C CA . LEU A 1 70 ? -7.144 -2.732 11.811 1.00 91.56 70 LEU A CA 1
ATOM 569 C C . LEU A 1 70 ? -6.675 -3.745 10.773 1.00 91.56 70 LEU A C 1
ATOM 571 O O . LEU A 1 70 ? -7.440 -4.072 9.873 1.00 91.56 70 LEU A O 1
ATOM 575 N N . HIS A 1 71 ? -5.453 -4.257 10.906 1.00 91.56 71 HIS A N 1
ATOM 576 C CA . HIS A 1 71 ? -4.929 -5.304 10.040 1.00 91.56 71 HIS A CA 1
ATOM 577 C C . HIS A 1 71 ? -5.847 -6.536 10.048 1.00 91.56 71 HIS A C 1
ATOM 579 O O . HIS A 1 71 ? -6.194 -7.051 8.984 1.00 91.56 71 HIS A O 1
ATOM 585 N N . ASP A 1 72 ? -6.316 -6.955 11.227 1.00 90.25 72 ASP A N 1
ATOM 586 C CA . ASP A 1 72 ? -7.264 -8.064 11.355 1.00 90.25 72 ASP A CA 1
ATOM 587 C C . ASP A 1 72 ? -8.606 -7.753 10.682 1.00 90.25 72 ASP A C 1
ATOM 589 O O . ASP A 1 72 ? -9.089 -8.573 9.906 1.00 90.25 72 ASP A O 1
ATOM 593 N N . TYR A 1 73 ? -9.176 -6.560 10.888 1.00 90.44 73 TYR A N 1
ATOM 594 C CA . TYR A 1 73 ? -10.434 -6.165 10.233 1.00 90.44 73 TYR A CA 1
ATOM 595 C C . TYR A 1 73 ? -10.316 -6.072 8.705 1.00 90.44 73 TYR A C 1
ATOM 597 O O . TYR A 1 73 ? -11.248 -6.439 7.993 1.00 90.44 73 TYR A O 1
ATOM 605 N N . ILE A 1 74 ? -9.174 -5.625 8.177 1.00 89.56 74 ILE A N 1
ATOM 606 C CA . ILE A 1 74 ? -8.947 -5.563 6.726 1.00 89.56 74 ILE A CA 1
ATOM 607 C C . ILE A 1 74 ? -8.882 -6.977 6.123 1.00 89.56 74 ILE A C 1
ATOM 609 O O . ILE A 1 74 ? -9.396 -7.194 5.029 1.00 89.56 74 ILE A O 1
ATOM 613 N N . HIS A 1 75 ? -8.289 -7.948 6.825 1.00 86.31 75 HIS A N 1
ATOM 614 C CA . HIS A 1 75 ? -8.149 -9.322 6.326 1.00 86.31 75 HIS A CA 1
ATOM 615 C C . HIS A 1 7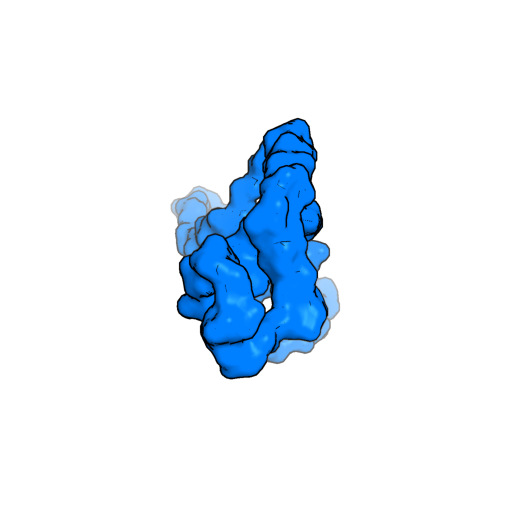5 ? -9.362 -10.222 6.586 1.00 86.31 75 HIS A C 1
ATOM 617 O O . HIS A 1 75 ? -9.689 -11.059 5.747 1.00 86.31 75 HIS A O 1
ATOM 623 N N . GLN A 1 76 ? -10.000 -10.092 7.748 1.00 88.44 76 GLN A N 1
ATOM 624 C CA . GLN A 1 76 ? -11.100 -10.955 8.196 1.00 88.44 76 GLN A CA 1
ATOM 625 C C . GLN A 1 76 ? -12.476 -10.368 7.865 1.00 88.44 76 GLN A C 1
ATOM 627 O O . GLN A 1 76 ? -13.477 -11.079 7.922 1.00 88.44 76 GLN A O 1
ATOM 632 N N . GLY A 1 77 ? -12.521 -9.090 7.493 1.00 85.88 77 GLY A N 1
ATOM 633 C CA . GLY A 1 77 ? -13.745 -8.350 7.245 1.00 85.88 77 GLY A CA 1
ATOM 634 C C . GLY A 1 77 ? -14.093 -7.405 8.391 1.00 85.88 77 GLY A C 1
ATOM 635 O O . GLY A 1 77 ? -13.751 -7.609 9.560 1.00 85.88 77 GLY A O 1
ATOM 636 N N . TRP A 1 78 ? -14.792 -6.336 8.025 1.00 89.88 78 TRP A N 1
ATOM 637 C CA . TRP A 1 78 ? -15.278 -5.344 8.969 1.00 89.88 78 TRP A CA 1
ATOM 638 C C . TRP A 1 78 ? -16.598 -5.812 9.607 1.00 89.88 78 TRP A C 1
ATOM 640 O O . TRP A 1 78 ? -17.407 -6.437 8.924 1.00 89.88 78 TRP A O 1
ATOM 650 N N . PRO A 1 79 ? -16.851 -5.518 10.896 1.00 87.44 79 PRO A N 1
ATOM 651 C CA . PRO A 1 79 ? -18.1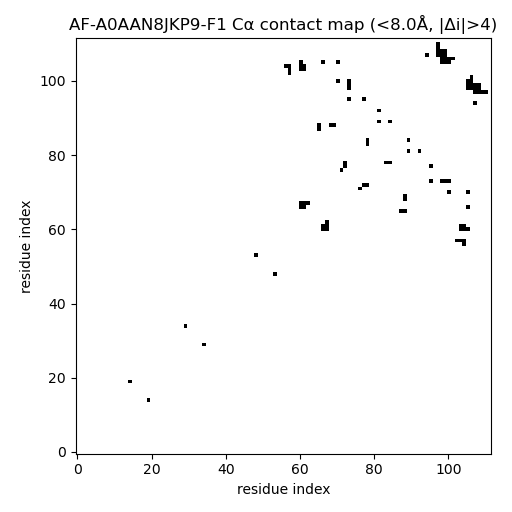11 -5.884 11.551 1.00 87.44 79 PRO A CA 1
ATOM 652 C C . PRO A 1 79 ? -19.297 -5.142 10.932 1.00 87.44 79 PRO A C 1
ATOM 654 O O . PRO A 1 79 ? -19.146 -3.974 10.621 1.00 87.44 79 PRO A O 1
ATOM 657 N N . ASP A 1 80 ? -20.498 -5.720 10.865 1.00 85.69 80 ASP A N 1
ATOM 658 C CA . ASP A 1 80 ? -21.655 -5.104 10.176 1.00 85.69 80 ASP A CA 1
ATOM 659 C C . ASP A 1 80 ? -22.116 -3.756 10.761 1.00 85.69 80 ASP A C 1
ATOM 661 O O . ASP A 1 80 ? -22.886 -3.016 10.147 1.00 85.69 80 ASP A O 1
ATOM 665 N N . THR A 1 81 ? -21.727 -3.431 11.998 1.00 85.62 81 THR A N 1
ATOM 666 C CA . THR A 1 81 ? -22.194 -2.219 12.682 1.00 85.62 81 THR A CA 1
ATOM 667 C C . THR A 1 81 ? -21.082 -1.527 13.463 1.00 85.62 81 THR A C 1
ATOM 669 O O . THR A 1 81 ? -20.418 -2.133 14.300 1.00 85.62 81 THR A O 1
ATOM 672 N N . LEU A 1 82 ? -20.997 -0.197 13.328 1.00 84.69 82 LEU A N 1
ATOM 673 C CA . LEU A 1 82 ? -20.036 0.671 14.030 1.00 84.69 82 LEU A CA 1
ATOM 674 C C . LEU A 1 82 ? -19.990 0.464 15.560 1.00 84.69 82 LEU A C 1
ATOM 676 O O . LEU A 1 82 ? -18.952 0.644 16.195 1.00 84.69 82 LEU A O 1
ATOM 680 N N . LYS A 1 83 ? -21.118 0.089 16.177 1.00 84.81 83 LYS A N 1
ATOM 681 C CA . LYS A 1 83 ? -21.218 -0.153 17.627 1.00 84.81 83 LYS A CA 1
ATOM 682 C C . LYS A 1 83 ? -20.364 -1.336 18.096 1.00 84.81 83 LYS A C 1
ATOM 684 O O . LYS A 1 83 ? -19.936 -1.323 19.246 1.00 84.81 83 LYS A O 1
ATOM 689 N N . GLN A 1 84 ? -20.116 -2.310 17.220 1.00 83.12 84 GLN A N 1
ATOM 690 C CA . GLN A 1 84 ? -19.298 -3.492 17.503 1.00 83.12 84 GLN A CA 1
ATOM 691 C C . GLN A 1 84 ? -17.796 -3.171 17.492 1.00 83.12 84 GLN A C 1
ATOM 693 O O . GLN A 1 84 ? -17.002 -3.936 18.031 1.00 83.12 84 GLN A O 1
ATOM 698 N N . LEU A 1 85 ? -17.402 -2.022 16.930 1.00 85.25 85 LEU A N 1
ATOM 699 C CA . LEU A 1 85 ? -16.016 -1.570 16.928 1.00 85.25 85 LEU A CA 1
ATOM 700 C C . LEU A 1 85 ? -15.672 -0.809 18.213 1.00 85.25 85 LEU A C 1
ATOM 702 O O . LEU A 1 85 ? -16.459 0.048 18.656 1.00 85.25 85 LEU A O 1
ATOM 706 N N . PRO A 1 86 ? -14.473 -1.039 18.780 1.00 86.44 86 PRO A N 1
ATOM 707 C CA . PRO A 1 86 ? -13.966 -0.213 19.861 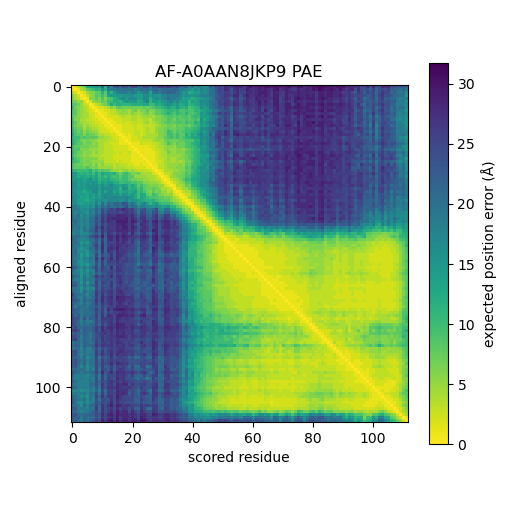1.00 86.44 86 PRO A CA 1
ATOM 708 C C . PRO A 1 86 ? -13.758 1.234 19.392 1.00 86.44 86 PRO A C 1
ATOM 710 O O . PRO A 1 86 ? -13.542 1.516 18.211 1.00 86.44 86 PRO A O 1
ATOM 713 N N . SER A 1 87 ? -13.821 2.178 20.333 1.00 83.00 87 SER A N 1
ATOM 714 C CA . SER A 1 87 ? -13.882 3.619 20.043 1.00 83.00 87 SER A CA 1
ATOM 715 C C . SER A 1 87 ? -12.742 4.133 19.159 1.00 83.00 87 SER A C 1
ATOM 717 O O . SER A 1 87 ? -12.946 5.072 18.399 1.00 83.00 87 SER A O 1
ATOM 719 N N . ARG A 1 88 ? -11.553 3.522 19.235 1.00 85.00 88 ARG A N 1
ATOM 720 C CA . ARG A 1 88 ? -10.365 3.956 18.482 1.00 85.00 88 ARG A CA 1
ATOM 721 C C . ARG A 1 88 ? -10.424 3.562 17.001 1.00 85.00 88 ARG A C 1
ATOM 723 O O . ARG A 1 88 ? -9.948 4.314 16.159 1.00 85.00 88 ARG A O 1
ATOM 730 N N . GLN A 1 89 ? -11.044 2.429 16.678 1.00 85.50 89 GLN A N 1
ATOM 731 C CA . GLN A 1 89 ? -11.165 1.903 15.316 1.00 85.50 89 GLN A CA 1
ATOM 732 C C . GLN A 1 89 ? -12.330 2.535 14.550 1.00 85.50 89 GLN A C 1
ATOM 734 O O . GLN A 1 89 ? -12.305 2.585 13.324 1.00 85.50 89 GLN A O 1
ATOM 739 N N . ARG A 1 90 ? -13.318 3.101 15.257 1.00 88.44 90 ARG A N 1
ATOM 740 C CA . ARG A 1 90 ? -14.447 3.821 14.637 1.00 88.44 90 ARG A CA 1
ATOM 741 C C . ARG A 1 90 ? -14.004 4.968 13.730 1.00 88.44 90 ARG A C 1
ATOM 743 O O . ARG A 1 90 ? -14.671 5.231 12.737 1.00 88.44 90 ARG A O 1
ATOM 750 N N . ASN A 1 91 ? -12.867 5.598 14.028 1.00 87.75 91 ASN A N 1
ATOM 751 C CA . ASN A 1 91 ? -12.304 6.680 13.213 1.00 87.75 91 ASN A CA 1
ATOM 752 C C . ASN A 1 91 ? -11.929 6.232 11.790 1.00 87.75 91 ASN A C 1
ATOM 754 O O . ASN A 1 91 ? -11.851 7.063 10.892 1.00 87.75 91 ASN A O 1
ATOM 758 N N . TYR A 1 92 ? -11.715 4.932 11.588 1.00 89.62 92 TYR A N 1
ATOM 759 C CA . TYR A 1 92 ? -11.316 4.347 10.311 1.00 89.62 92 TYR A CA 1
ATOM 760 C C . TYR A 1 92 ? -12.491 3.725 9.549 1.00 89.62 92 TYR A C 1
ATOM 762 O O . TYR A 1 92 ? -12.336 3.359 8.390 1.00 89.62 92 TYR A O 1
ATOM 770 N N . TRP A 1 93 ? -13.674 3.643 10.167 1.00 88.94 93 TRP A N 1
ATOM 771 C CA . TRP A 1 93 ? -14.864 3.050 9.556 1.00 88.94 93 TRP A CA 1
ATOM 772 C C . TRP A 1 93 ? -15.293 3.767 8.274 1.00 88.94 93 TRP A C 1
ATOM 774 O O . TRP A 1 93 ? -15.669 3.126 7.306 1.00 88.94 93 TRP A O 1
ATOM 784 N N . SER A 1 94 ? -15.216 5.100 8.235 1.00 89.06 94 SER A N 1
ATOM 785 C CA . SER A 1 94 ? -15.620 5.879 7.054 1.00 89.06 94 SER A CA 1
ATOM 786 C C . SER A 1 94 ? -14.725 5.658 5.832 1.00 89.06 94 SER A C 1
ATOM 788 O O . SER A 1 94 ? -15.115 6.021 4.725 1.00 89.06 94 SER A O 1
ATOM 790 N N . ILE A 1 95 ? -13.533 5.093 6.033 1.00 89.19 95 ILE A N 1
ATOM 791 C CA . ILE A 1 95 ? -12.537 4.844 4.989 1.00 89.19 95 ILE A CA 1
ATOM 792 C C . ILE A 1 95 ? -12.182 3.358 4.877 1.00 89.19 95 ILE A C 1
ATOM 794 O O . ILE A 1 95 ? -11.186 3.041 4.238 1.00 89.19 95 ILE A O 1
ATOM 798 N N . CYS A 1 96 ? -12.951 2.448 5.485 1.00 87.50 96 CYS A N 1
ATOM 799 C CA . CYS A 1 96 ? -12.624 1.020 5.533 1.00 87.50 96 CYS A CA 1
ATOM 800 C C . CYS A 1 96 ? -12.386 0.415 4.141 1.00 87.50 96 CYS A C 1
ATOM 802 O O . CYS A 1 96 ? -11.389 -0.276 3.947 1.00 87.50 96 CYS A O 1
ATOM 804 N N . ASP A 1 97 ? -13.228 0.768 3.167 1.00 86.31 97 ASP A N 1
ATOM 805 C CA . ASP A 1 97 ? -13.140 0.324 1.767 1.00 86.31 97 ASP A CA 1
ATOM 806 C C . ASP A 1 97 ? -11.916 0.879 1.019 1.00 86.31 97 ASP A C 1
ATOM 808 O O . ASP A 1 97 ? -11.610 0.468 -0.098 1.00 86.31 97 ASP A O 1
ATOM 812 N N . GLU A 1 98 ? -11.236 1.865 1.603 1.00 89.44 98 GLU A N 1
ATOM 813 C CA . GLU A 1 98 ? -10.041 2.498 1.047 1.00 89.44 98 GLU A CA 1
ATOM 814 C C . GLU A 1 98 ? -8.767 1.993 1.728 1.00 89.44 98 GLU A C 1
ATOM 816 O O . GLU A 1 98 ? -7.671 2.314 1.277 1.00 89.44 98 GLU A O 1
ATOM 821 N N . LEU A 1 99 ? -8.866 1.223 2.812 1.00 89.94 99 LEU A N 1
ATOM 822 C CA . LEU A 1 99 ? -7.700 0.735 3.538 1.00 89.94 99 LEU A CA 1
ATOM 823 C C . LEU A 1 99 ? -7.178 -0.562 2.923 1.00 89.94 99 LEU A C 1
ATOM 825 O O . LEU A 1 99 ? -7.908 -1.532 2.739 1.00 89.94 99 LEU A O 1
ATOM 829 N N . VAL A 1 100 ? -5.878 -0.588 2.648 1.00 86.81 100 VAL A N 1
ATOM 830 C CA . VAL A 1 100 ? -5.176 -1.743 2.088 1.00 86.81 100 VAL A CA 1
ATOM 831 C C . VAL A 1 100 ? -3.916 -2.037 2.886 1.00 86.81 100 VAL A C 1
ATOM 833 O O . VAL A 1 100 ? -3.232 -1.125 3.351 1.00 86.81 100 VAL A O 1
ATOM 836 N N . VAL A 1 101 ? -3.583 -3.319 3.024 1.00 88.00 101 VAL A N 1
ATOM 837 C CA . VAL A 1 101 ? -2.312 -3.754 3.613 1.00 88.00 101 VAL A CA 1
ATOM 838 C C . VAL A 1 101 ? -1.320 -4.032 2.486 1.00 88.00 101 VAL A C 1
ATOM 840 O O . VAL A 1 101 ? -1.559 -4.886 1.634 1.00 88.00 101 VAL A O 1
ATOM 843 N N . HIS A 1 102 ? -0.187 -3.332 2.487 1.00 84.12 102 HIS A N 1
ATOM 844 C CA . HIS A 1 102 ? 0.916 -3.565 1.559 1.00 84.12 102 HIS A CA 1
ATOM 845 C C . HIS A 1 102 ? 2.204 -3.852 2.330 1.00 84.12 102 HIS A C 1
ATOM 847 O O . HIS A 1 102 ? 2.707 -2.993 3.049 1.00 84.12 102 HIS A O 1
ATOM 853 N N . ASN A 1 103 ? 2.745 -5.067 2.189 1.00 84.44 103 ASN A N 1
ATOM 854 C CA . ASN A 1 103 ? 3.958 -5.514 2.886 1.00 84.44 103 ASN A CA 1
ATOM 855 C C . ASN A 1 103 ? 3.931 -5.229 4.404 1.00 84.44 103 ASN A C 1
ATOM 857 O O . ASN A 1 103 ? 4.920 -4.758 4.958 1.00 84.44 103 ASN A O 1
ATOM 861 N N . GLY A 1 104 ? 2.794 -5.469 5.067 1.00 85.88 104 GLY A N 1
ATOM 862 C CA . GLY A 1 104 ? 2.622 -5.231 6.508 1.00 85.88 104 GLY A CA 1
ATOM 863 C C . GLY A 1 104 ? 2.390 -3.769 6.912 1.00 85.88 104 GLY A C 1
ATOM 864 O O . GLY A 1 104 ? 2.298 -3.483 8.101 1.00 85.88 104 GLY A O 1
ATOM 865 N N . ILE A 1 105 ? 2.277 -2.848 5.951 1.00 89.88 105 ILE A N 1
ATOM 866 C CA . ILE A 1 105 ? 1.955 -1.436 6.190 1.00 89.88 105 ILE A CA 1
ATOM 867 C C . ILE A 1 105 ? 0.502 -1.185 5.785 1.00 89.88 105 ILE A C 1
ATOM 869 O O . ILE A 1 105 ? 0.094 -1.556 4.683 1.00 89.88 105 ILE A O 1
ATOM 873 N N . ILE A 1 106 ? -0.273 -0.531 6.651 1.00 90.50 106 ILE A N 1
ATOM 874 C CA . ILE A 1 106 ? -1.632 -0.087 6.322 1.00 90.50 106 ILE A CA 1
ATOM 875 C C . ILE A 1 106 ? -1.543 1.235 5.569 1.00 90.50 106 ILE A C 1
ATOM 877 O O . ILE A 1 106 ? -0.988 2.214 6.064 1.00 90.50 106 ILE A O 1
ATOM 881 N N . MET A 1 107 ? -2.111 1.266 4.371 1.00 87.88 107 MET A N 1
ATOM 882 C CA . MET A 1 107 ? -2.155 2.442 3.516 1.00 87.88 107 MET A CA 1
ATOM 883 C C . MET A 1 107 ? -3.603 2.776 3.180 1.00 87.88 107 MET A C 1
ATOM 885 O O . MET A 1 107 ? -4.424 1.890 2.951 1.00 87.88 107 MET A O 1
ATOM 889 N N . LYS A 1 108 ? -3.905 4.071 3.100 1.00 87.44 108 LYS A N 1
ATOM 890 C CA . LYS A 1 108 ? -5.139 4.544 2.482 1.00 87.44 108 LYS A CA 1
ATOM 891 C C . LYS A 1 108 ? -4.920 4.590 0.970 1.00 87.44 108 LYS A C 1
ATOM 893 O O . LYS A 1 108 ? -4.135 5.400 0.480 1.00 87.44 108 LYS A O 1
ATOM 898 N N . GLY A 1 109 ? -5.569 3.692 0.246 1.00 75.62 109 GLY A N 1
ATOM 899 C CA . GLY A 1 109 ? -5.620 3.701 -1.204 1.00 75.62 109 GLY A CA 1
ATOM 900 C C . GLY A 1 109 ? -6.350 4.940 -1.714 1.00 75.62 109 GLY A C 1
ATOM 901 O O . GLY A 1 109 ? -7.351 5.375 -1.147 1.00 75.62 109 GLY A O 1
ATOM 902 N N . ASN A 1 110 ? -5.858 5.506 -2.813 1.00 61.28 110 ASN A N 1
ATOM 903 C CA . ASN A 1 110 ? -6.654 6.451 -3.584 1.00 61.28 110 ASN A CA 1
ATOM 904 C C . ASN A 1 110 ? -7.692 5.662 -4.387 1.00 61.28 110 ASN A C 1
ATOM 906 O O . ASN A 1 110 ? -7.330 4.736 -5.112 1.00 61.28 110 ASN A O 1
ATOM 910 N N . LYS A 1 111 ? -8.964 6.061 -4.300 1.00 45.84 111 LYS A N 1
ATOM 911 C CA . LYS A 1 111 ? -10.033 5.626 -5.213 1.00 45.84 111 LYS A CA 1
ATOM 912 C C . LYS A 1 111 ? -9.842 6.238 -6.610 1.00 45.84 111 LYS A C 1
ATOM 914 O O . LYS A 1 111 ? -10.726 6.952 -7.052 1.00 45.84 111 LYS A O 1
ATOM 919 N N . PHE A 1 112 ? -8.702 6.031 -7.276 1.00 38.66 112 PHE A N 1
ATOM 920 C CA . PHE A 1 112 ? -8.488 6.471 -8.666 1.00 38.66 112 PHE A CA 1
ATOM 921 C C . PHE A 1 112 ? -7.517 5.551 -9.410 1.00 38.66 112 PHE A C 1
ATOM 923 O O . PHE A 1 112 ? -6.327 5.488 -9.012 1.00 38.66 112 PHE A O 1
#

Mean predicted aligned error: 14.56 Å